Protein AF-A0A0K0SVB7-F1 (afdb_monomer_lite)

pLDDT: mean 78.62, std 20.67, range [40.41, 98.06]

Structure (mmCIF, N/CA/C/O backbone):
data_AF-A0A0K0SVB7-F1
#
_entry.id   AF-A0A0K0SVB7-F1
#
loop_
_atom_site.group_PDB
_atom_site.id
_atom_site.type_symbol
_atom_site.label_atom_id
_atom_site.label_alt_id
_atom_site.label_comp_id
_atom_site.label_asym_id
_atom_site.label_entity_id
_atom_site.label_seq_id
_atom_site.pdbx_PDB_ins_code
_atom_site.Cartn_x
_atom_site.Cartn_y
_atom_site.Cartn_z
_atom_site.occupancy
_atom_site.B_iso_or_equiv
_atom_site.auth_seq_id
_atom_site.auth_comp_id
_atom_site.auth_asym_id
_atom_site.auth_atom_id
_atom_site.pdbx_PDB_model_num
ATOM 1 N N . MET A 1 1 ? -6.482 23.176 48.370 1.00 45.94 1 MET A N 1
ATOM 2 C CA . MET A 1 1 ? -6.960 23.586 47.030 1.00 45.94 1 MET A CA 1
ATOM 3 C C . MET A 1 1 ? -5.810 23.429 46.046 1.00 45.94 1 MET A C 1
ATOM 5 O O . MET A 1 1 ? -4.827 24.143 46.173 1.00 45.94 1 MET A O 1
ATOM 9 N N . TRP A 1 2 ? -5.877 22.451 45.142 1.00 43.97 2 TRP A N 1
ATOM 10 C CA . TRP A 1 2 ? -4.885 22.245 44.075 1.00 43.97 2 TRP A CA 1
ATOM 11 C C . TRP A 1 2 ? -5.310 22.991 42.801 1.00 43.97 2 TRP A C 1
ATOM 13 O O . TRP A 1 2 ? -6.506 22.994 42.500 1.00 43.97 2 TRP A O 1
ATOM 23 N N . PRO A 1 3 ? -4.390 23.594 42.025 1.00 58.84 3 PRO A N 1
ATOM 24 C CA . PRO A 1 3 ? -4.739 24.156 40.732 1.00 58.84 3 PRO A CA 1
ATOM 25 C C . PRO A 1 3 ? -4.711 23.063 39.654 1.00 58.84 3 PRO A C 1
ATOM 27 O O . PRO A 1 3 ? -3.731 22.340 39.489 1.00 58.84 3 PRO A O 1
ATOM 30 N N . PHE A 1 4 ? -5.806 22.953 38.902 1.00 48.28 4 PHE A N 1
ATOM 31 C CA . PHE A 1 4 ? -5.896 22.130 37.698 1.00 48.28 4 PHE A CA 1
ATOM 32 C C . PHE A 1 4 ? -4.941 22.666 36.617 1.00 48.28 4 PHE A C 1
ATOM 34 O O . PHE A 1 4 ? -5.180 23.729 36.038 1.00 48.28 4 PHE A O 1
ATOM 41 N N . SER A 1 5 ? -3.891 21.903 36.301 1.00 48.53 5 SER A N 1
ATOM 42 C CA . SER A 1 5 ? -3.096 22.096 35.084 1.00 48.53 5 SER A CA 1
ATOM 43 C C . SER A 1 5 ? -3.965 21.816 33.859 1.00 48.53 5 SER A C 1
ATOM 45 O O . SER A 1 5 ? -4.268 20.670 33.529 1.00 48.53 5 SER A O 1
ATOM 47 N N . LYS A 1 6 ? -4.373 22.881 33.163 1.00 49.97 6 LYS A N 1
ATOM 48 C CA . LYS A 1 6 ? -4.972 22.801 31.828 1.00 49.97 6 LYS A CA 1
ATOM 49 C C . LYS A 1 6 ? -3.875 22.431 30.832 1.00 49.97 6 LYS A C 1
ATOM 51 O O . LYS A 1 6 ? -3.235 23.308 30.254 1.00 49.97 6 LYS A O 1
ATOM 56 N N . ASN A 1 7 ? -3.665 21.136 30.615 1.00 45.00 7 ASN A N 1
ATOM 57 C CA . ASN A 1 7 ? -2.889 20.665 29.475 1.00 45.00 7 ASN A CA 1
ATOM 58 C C . ASN A 1 7 ? -3.639 21.072 28.200 1.00 45.00 7 ASN A C 1
ATOM 60 O O . ASN A 1 7 ? -4.646 20.472 27.831 1.00 45.00 7 ASN A O 1
ATOM 64 N N . LYS A 1 8 ? -3.165 22.140 27.549 1.00 45.16 8 LYS A N 1
ATOM 65 C CA . LYS A 1 8 ? -3.579 22.520 26.197 1.00 45.16 8 LYS A CA 1
ATOM 66 C C . LYS A 1 8 ? -3.175 21.388 25.251 1.00 45.16 8 LYS A C 1
ATOM 68 O O . LYS A 1 8 ? -2.041 21.350 24.779 1.00 45.16 8 LYS A O 1
ATOM 73 N N . LEU A 1 9 ? -4.102 20.477 24.966 1.00 49.56 9 LEU A N 1
ATOM 74 C CA . LEU A 1 9 ? -4.034 19.633 23.779 1.00 49.56 9 LEU A CA 1
ATOM 75 C C . LEU A 1 9 ? -4.031 20.581 22.575 1.00 49.56 9 LEU A C 1
ATOM 77 O O . LEU A 1 9 ? -5.053 21.179 22.241 1.00 49.56 9 LEU A O 1
ATOM 81 N N . LYS A 1 10 ? -2.855 20.791 21.971 1.00 46.66 10 LYS A N 1
ATOM 82 C CA . LYS A 1 10 ? -2.763 21.435 20.658 1.00 46.66 10 LYS A CA 1
ATOM 83 C C . LYS A 1 10 ? -3.656 20.629 19.707 1.00 46.66 10 LYS A C 1
ATOM 85 O O . LYS A 1 10 ? -3.526 19.404 19.700 1.00 46.66 10 LYS A O 1
ATOM 90 N N . PRO A 1 11 ? -4.532 21.265 18.912 1.00 43.28 11 PRO A N 1
ATOM 91 C CA . PRO A 1 11 ? -5.216 20.560 17.844 1.00 43.28 11 PRO A CA 1
ATOM 92 C C . PRO A 1 11 ? -4.131 20.015 16.916 1.00 43.28 11 PRO A C 1
ATOM 94 O O . PRO A 1 11 ? -3.397 20.775 16.285 1.00 43.28 11 PRO A O 1
ATOM 97 N N . SER A 1 12 ? -3.970 18.692 16.930 1.00 49.31 12 SER A N 1
ATOM 98 C CA . SER A 1 12 ? -3.160 17.953 15.973 1.00 49.31 12 SER A CA 1
ATOM 99 C C . SER A 1 12 ? -3.630 18.382 14.591 1.00 49.31 12 SER A C 1
ATOM 101 O O . SER A 1 12 ? -4.713 17.975 14.173 1.00 49.31 12 SER A O 1
ATOM 103 N N . GLN A 1 13 ? -2.856 19.229 13.904 1.00 51.00 13 GLN A N 1
ATOM 104 C CA . GLN A 1 13 ? -3.035 19.449 12.473 1.00 51.00 13 GLN A CA 1
ATOM 105 C C . GLN A 1 13 ? -3.208 18.072 11.839 1.00 51.00 13 GLN A C 1
ATOM 107 O O . GLN A 1 13 ? -2.382 17.186 12.061 1.00 51.00 13 GLN A O 1
ATOM 112 N N . SER A 1 14 ? -4.319 17.866 11.138 1.00 56.22 14 SER A N 1
ATOM 113 C CA . SER A 1 14 ? -4.623 16.636 10.420 1.00 56.22 14 SER A CA 1
ATOM 114 C C . SER A 1 14 ? -3.532 16.403 9.378 1.00 56.22 14 SER A C 1
ATOM 116 O O . SER A 1 14 ? -3.607 16.886 8.250 1.00 56.22 14 SER A O 1
ATOM 118 N N . LYS A 1 15 ? -2.460 15.717 9.783 1.00 73.25 15 LYS A N 1
ATOM 119 C CA . LYS A 1 15 ? -1.353 15.358 8.907 1.00 73.25 15 LYS A CA 1
ATOM 120 C C . LYS A 1 15 ? -1.923 14.377 7.894 1.00 73.25 15 LYS A C 1
ATOM 122 O O . LYS A 1 15 ? -2.300 13.266 8.252 1.00 73.25 15 LYS A O 1
ATOM 127 N N . VAL A 1 16 ? -2.059 14.823 6.648 1.00 84.06 16 VAL A N 1
ATOM 128 C CA . VAL A 1 16 ? -2.473 13.943 5.555 1.00 84.06 16 VAL A CA 1
ATOM 129 C C . VAL A 1 16 ? -1.428 12.838 5.436 1.00 84.06 16 VAL A C 1
ATOM 131 O O . VAL A 1 16 ? -0.227 13.115 5.381 1.00 84.06 16 VAL A O 1
ATOM 134 N N . GLU A 1 17 ? -1.896 11.595 5.446 1.00 93.38 17 GLU A N 1
ATOM 135 C CA . GLU A 1 17 ? -1.044 10.409 5.411 1.00 93.38 17 GLU A CA 1
ATOM 136 C C . GLU A 1 17 ? -0.288 10.333 4.078 1.00 93.38 17 GLU A C 1
ATOM 138 O O . GLU A 1 17 ? -0.738 10.853 3.050 1.00 93.38 17 GLU A O 1
ATOM 143 N N . GLN A 1 18 ? 0.891 9.713 4.084 1.00 94.94 18 GLN A N 1
ATOM 144 C CA . GLN A 1 18 ? 1.802 9.727 2.938 1.00 94.94 18 GLN A CA 1
ATOM 145 C C . GLN A 1 18 ? 2.123 8.312 2.467 1.00 94.94 18 GLN A C 1
ATOM 147 O O . GLN A 1 18 ? 2.430 7.426 3.267 1.00 94.94 18 GLN A O 1
ATOM 152 N N . LEU A 1 19 ? 2.092 8.128 1.147 1.00 95.31 19 LEU A N 1
ATOM 153 C CA . LEU A 1 19 ? 2.691 6.987 0.471 1.00 95.31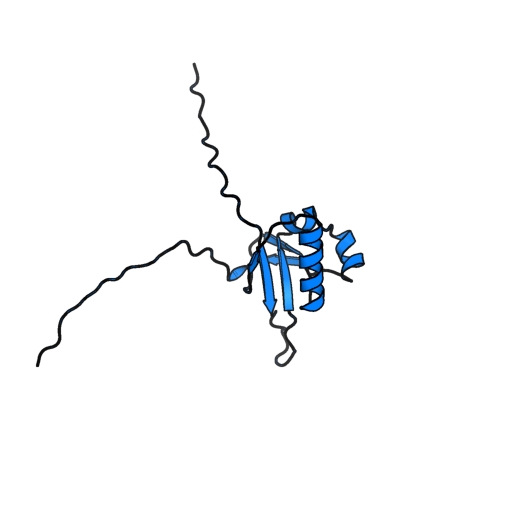 19 LEU A CA 1
ATOM 154 C C . LEU A 1 19 ? 3.921 7.456 -0.300 1.00 95.31 19 LEU A C 1
ATOM 156 O O . LEU A 1 19 ? 3.828 8.326 -1.160 1.00 95.31 19 LEU A O 1
ATOM 160 N N . PHE A 1 20 ? 5.061 6.852 -0.023 1.00 94.38 20 PHE A N 1
ATOM 161 C CA . PHE A 1 20 ? 6.324 7.106 -0.694 1.00 94.38 20 PHE A CA 1
ATOM 162 C C . PHE A 1 20 ? 6.451 6.189 -1.899 1.00 94.38 20 PHE A C 1
ATOM 164 O O . PHE A 1 20 ? 6.230 4.991 -1.764 1.00 94.38 20 PHE A O 1
ATOM 171 N N . LEU A 1 21 ? 6.802 6.729 -3.062 1.00 93.69 21 LEU A N 1
ATOM 172 C CA . LEU A 1 21 ? 7.072 5.978 -4.283 1.00 93.69 21 LEU A CA 1
ATOM 173 C C . LEU A 1 21 ? 8.466 6.348 -4.785 1.00 93.69 21 LEU A C 1
ATOM 175 O O . LEU A 1 21 ? 8.699 7.477 -5.200 1.00 93.69 21 LEU A O 1
ATOM 179 N N . PHE A 1 22 ? 9.390 5.397 -4.782 1.00 91.25 22 PHE A N 1
ATOM 180 C CA . PHE A 1 22 ? 10.770 5.643 -5.195 1.00 91.25 22 PHE A CA 1
ATOM 181 C C . PHE A 1 22 ? 11.359 4.413 -5.883 1.00 91.25 22 PHE A C 1
ATOM 183 O O . PHE A 1 22 ? 10.796 3.319 -5.840 1.00 91.25 22 PHE A O 1
ATOM 190 N N . LYS A 1 23 ? 12.485 4.593 -6.571 1.00 89.19 23 LYS A N 1
ATOM 191 C CA . LYS A 1 23 ? 13.261 3.481 -7.126 1.00 89.19 23 LYS A CA 1
ATOM 192 C C . LYS A 1 23 ? 14.274 3.027 -6.088 1.00 89.19 23 LYS A C 1
ATOM 194 O O . LYS A 1 23 ? 15.043 3.845 -5.591 1.00 89.19 23 LYS A O 1
ATOM 199 N N . GLU A 1 24 ? 14.287 1.740 -5.767 1.00 82.31 24 GLU A N 1
ATOM 200 C CA . GLU A 1 24 ? 15.285 1.203 -4.845 1.00 82.31 24 GLU A CA 1
ATOM 201 C C . GLU A 1 24 ? 16.547 0.823 -5.621 1.00 82.31 24 GLU A C 1
ATOM 203 O O . GLU A 1 24 ? 16.494 0.080 -6.607 1.00 82.31 24 GLU A O 1
ATOM 208 N N . ARG A 1 25 ? 17.697 1.366 -5.201 1.00 73.31 25 ARG A N 1
ATOM 209 C CA . ARG A 1 25 ? 18.986 0.989 -5.786 1.00 73.31 25 ARG A CA 1
ATOM 210 C C . ARG A 1 25 ? 19.293 -0.447 -5.382 1.00 73.31 25 ARG A C 1
ATOM 212 O O . ARG A 1 25 ? 19.521 -0.730 -4.210 1.00 73.31 25 ARG A O 1
ATOM 219 N N . MET A 1 26 ? 19.304 -1.345 -6.359 1.00 64.56 26 MET A N 1
ATOM 220 C CA . MET A 1 26 ? 19.765 -2.712 -6.145 1.00 64.56 26 MET A CA 1
ATOM 221 C C . MET A 1 26 ? 21.291 -2.738 -6.044 1.00 64.56 26 MET A C 1
ATOM 223 O O . MET A 1 26 ? 21.974 -1.980 -6.726 1.00 64.56 26 MET A O 1
ATOM 227 N N . LEU A 1 27 ? 21.815 -3.638 -5.205 1.00 57.06 27 LEU A N 1
ATOM 228 C CA . LEU A 1 27 ? 23.249 -3.780 -4.914 1.00 57.06 27 LEU A CA 1
ATOM 229 C C . LEU A 1 27 ? 24.100 -4.122 -6.157 1.00 57.06 27 LEU A C 1
ATOM 231 O O . LEU A 1 27 ? 25.319 -4.004 -6.117 1.00 57.06 27 LEU A O 1
ATOM 235 N N . LYS A 1 28 ? 23.467 -4.581 -7.246 1.00 60.66 28 LYS A N 1
ATOM 236 C CA . LYS A 1 28 ? 24.131 -4.916 -8.510 1.00 60.66 28 LYS A CA 1
ATOM 237 C C . LYS A 1 28 ? 23.983 -3.778 -9.513 1.00 60.66 28 LYS A C 1
ATOM 239 O O . LYS A 1 28 ? 22.875 -3.438 -9.933 1.00 60.66 28 LYS A O 1
ATOM 244 N N . GLU A 1 29 ? 25.123 -3.237 -9.912 1.00 56.31 29 GLU A N 1
ATOM 245 C CA . GLU A 1 29 ? 25.255 -2.224 -10.951 1.00 56.31 29 GLU A CA 1
ATOM 246 C C . GLU A 1 29 ? 24.696 -2.761 -12.285 1.00 56.31 29 GLU A C 1
ATOM 248 O O . GLU A 1 29 ? 24.993 -3.885 -12.688 1.00 56.31 29 GLU A O 1
ATOM 253 N N . GLY A 1 30 ? 23.804 -1.999 -12.929 1.00 62.47 30 GLY A N 1
ATOM 254 C CA . GLY A 1 30 ? 23.158 -2.375 -14.198 1.00 62.47 30 GLY A CA 1
ATOM 255 C C . GLY A 1 30 ? 21.795 -3.077 -14.096 1.00 62.47 30 GLY A C 1
ATOM 256 O O . GLY A 1 30 ? 21.129 -3.248 -15.116 1.00 62.47 30 GLY A O 1
ATOM 257 N N . ALA A 1 31 ? 21.319 -3.443 -12.900 1.00 64.81 31 ALA A N 1
ATOM 258 C CA . ALA A 1 31 ? 19.963 -3.975 -12.745 1.00 64.81 31 ALA A CA 1
ATOM 259 C C . ALA A 1 31 ? 18.898 -2.864 -12.853 1.00 64.81 31 ALA A C 1
ATOM 261 O O . ALA A 1 31 ? 19.058 -1.771 -12.304 1.00 64.81 31 ALA A O 1
ATOM 262 N N . SER A 1 32 ? 17.775 -3.159 -13.520 1.00 70.12 32 SER A N 1
ATOM 263 C CA . SER A 1 32 ? 16.596 -2.282 -13.513 1.00 70.12 32 SER A CA 1
ATOM 264 C C . SER A 1 32 ? 16.133 -2.068 -12.070 1.00 70.12 32 SER A C 1
ATOM 266 O O . SER A 1 32 ? 15.793 -3.026 -11.376 1.00 70.12 32 SER A O 1
ATOM 268 N N . GLN A 1 33 ? 16.156 -0.818 -11.605 1.00 76.88 33 GLN A N 1
ATOM 269 C CA . GLN A 1 33 ? 15.778 -0.474 -10.236 1.00 76.88 33 GLN A CA 1
ATOM 270 C C . GLN A 1 33 ? 14.265 -0.653 -10.061 1.00 76.88 33 GLN A C 1
ATOM 272 O O . GLN A 1 33 ? 13.493 0.075 -10.703 1.00 76.88 33 GLN A O 1
ATOM 277 N N . PRO A 1 34 ? 13.808 -1.591 -9.214 1.00 81.12 34 PRO A N 1
ATOM 278 C CA . PRO A 1 34 ? 12.387 -1.777 -9.014 1.00 81.12 34 PRO A CA 1
ATOM 279 C C . PRO A 1 34 ? 11.800 -0.554 -8.313 1.00 81.12 34 PRO A C 1
ATOM 281 O O . PRO A 1 34 ? 12.393 0.030 -7.404 1.00 81.12 34 PRO A O 1
ATOM 284 N N . SER A 1 35 ? 10.607 -0.159 -8.748 1.00 88.94 35 SER A N 1
ATOM 285 C CA . SER A 1 35 ? 9.820 0.836 -8.027 1.00 88.94 35 SER A CA 1
ATOM 286 C C . SER A 1 35 ? 9.256 0.208 -6.759 1.00 88.94 35 SER A C 1
ATOM 288 O O . SER A 1 35 ? 8.674 -0.874 -6.820 1.00 88.94 35 SER A O 1
ATOM 290 N N . LEU A 1 36 ? 9.396 0.899 -5.639 1.00 92.88 36 LEU A N 1
ATOM 291 C CA . LEU A 1 36 ? 8.863 0.519 -4.345 1.00 92.88 36 LEU A CA 1
ATOM 292 C C . LEU A 1 36 ? 7.880 1.595 -3.888 1.00 92.88 36 LEU A C 1
ATOM 294 O O . LEU A 1 36 ? 8.200 2.784 -3.918 1.00 92.88 36 LEU A O 1
ATOM 298 N N . GLN A 1 37 ? 6.685 1.172 -3.473 1.00 96.06 37 GLN A N 1
ATOM 299 C CA . GLN A 1 37 ? 5.736 2.034 -2.781 1.00 96.06 37 GLN A CA 1
ATOM 300 C C . GLN A 1 37 ? 5.613 1.615 -1.320 1.00 96.06 37 GLN A C 1
ATOM 302 O O . GLN A 1 37 ? 5.327 0.449 -1.063 1.00 96.06 37 GLN A O 1
ATOM 307 N N . LEU A 1 38 ? 5.755 2.555 -0.386 1.00 96.06 38 LEU A N 1
ATOM 308 C CA . LEU A 1 38 ? 5.635 2.330 1.055 1.00 96.06 38 LEU A CA 1
ATOM 309 C C . LEU A 1 38 ? 4.695 3.342 1.704 1.00 96.06 38 LEU A C 1
ATOM 311 O O . LEU A 1 38 ? 4.707 4.515 1.355 1.00 96.06 38 LEU A O 1
ATOM 315 N N . GLY A 1 39 ? 3.936 2.910 2.701 1.00 95.75 39 GLY A N 1
ATOM 316 C CA . GLY A 1 39 ? 3.244 3.785 3.645 1.00 95.75 39 GLY A CA 1
ATOM 317 C C . GLY A 1 39 ? 3.561 3.381 5.078 1.00 95.75 39 GLY A C 1
ATOM 318 O O . GLY A 1 39 ? 4.054 2.274 5.315 1.00 95.75 39 GLY A O 1
ATOM 319 N N . LEU A 1 40 ? 3.276 4.264 6.037 1.00 96.06 40 LEU A N 1
ATOM 320 C CA . LEU A 1 40 ? 3.363 3.908 7.453 1.00 96.06 40 LEU A CA 1
ATOM 321 C C . LEU A 1 40 ? 2.496 2.680 7.721 1.00 96.06 40 LEU A C 1
ATOM 323 O O . LEU A 1 40 ? 1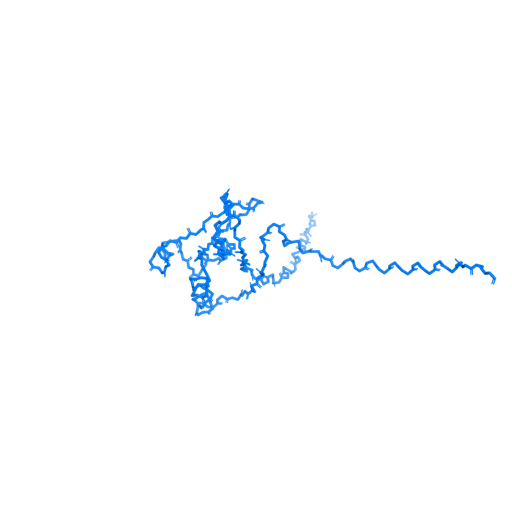.320 2.645 7.356 1.00 96.06 40 LEU A O 1
ATOM 327 N N . ARG A 1 41 ? 3.069 1.678 8.386 1.00 96.44 41 ARG A N 1
ATOM 328 C CA . ARG A 1 41 ? 2.384 0.413 8.661 1.00 96.44 41 ARG A CA 1
ATOM 329 C C . ARG A 1 41 ? 1.095 0.638 9.451 1.00 96.44 41 ARG A C 1
ATOM 331 O O . ARG A 1 41 ? 0.049 0.140 9.060 1.00 96.44 41 ARG A O 1
ATOM 338 N N . SER A 1 42 ? 1.148 1.502 10.465 1.00 95.12 42 SER A N 1
ATOM 339 C CA . SER A 1 42 ? -0.012 1.911 11.270 1.00 95.12 42 SER A CA 1
ATOM 340 C C . SER A 1 42 ? -1.115 2.615 10.475 1.00 95.12 42 SER A C 1
ATOM 342 O O . SER A 1 42 ? -2.265 2.612 10.906 1.00 95.12 42 SER A O 1
ATOM 344 N N . PHE A 1 43 ? -0.792 3.241 9.343 1.00 95.81 43 PHE A N 1
ATOM 345 C CA . PHE A 1 43 ? -1.774 3.846 8.448 1.00 95.81 43 PHE A CA 1
ATOM 346 C C . PHE A 1 43 ? -2.351 2.806 7.488 1.00 95.81 43 PHE A C 1
ATOM 348 O O . PHE A 1 43 ? -3.567 2.659 7.397 1.00 95.81 43 PHE A O 1
ATOM 355 N N . VAL A 1 44 ? -1.484 2.077 6.789 1.00 96.88 44 VAL A N 1
ATOM 356 C CA . VAL A 1 44 ? -1.880 1.142 5.733 1.00 96.88 44 VAL A CA 1
ATOM 357 C C . VAL A 1 44 ? -2.699 -0.021 6.295 1.00 96.88 44 VAL A C 1
ATOM 359 O O . VAL A 1 44 ? -3.726 -0.371 5.716 1.00 96.88 44 VAL A O 1
ATOM 362 N N . GLU A 1 45 ? -2.316 -0.560 7.456 1.00 96.62 45 GLU A N 1
ATOM 363 C CA . GLU A 1 45 ? -3.004 -1.699 8.082 1.00 96.62 45 GLU A CA 1
ATOM 364 C C . GLU A 1 45 ? -4.406 -1.379 8.609 1.00 96.62 45 GLU A C 1
ATOM 366 O O . GLU A 1 45 ? -5.186 -2.297 8.840 1.00 96.62 45 GLU A O 1
ATOM 371 N N . LYS A 1 46 ? -4.783 -0.096 8.718 1.00 96.88 46 LYS A N 1
ATOM 372 C CA . LYS A 1 46 ? -6.183 0.290 8.976 1.00 96.88 46 LYS A CA 1
ATOM 373 C C . LYS A 1 46 ? -7.110 -0.111 7.828 1.00 96.88 46 LYS A C 1
ATOM 375 O O . LYS A 1 46 ? -8.309 -0.253 8.040 1.00 96.88 46 LYS A O 1
ATOM 380 N N . TYR A 1 47 ? -6.560 -0.241 6.621 1.00 97.75 47 TYR A N 1
ATOM 381 C CA . TYR A 1 47 ? -7.323 -0.470 5.400 1.00 97.75 47 TYR A CA 1
ATOM 382 C C . TYR A 1 47 ? -6.976 -1.781 4.720 1.00 97.75 47 TYR A C 1
ATOM 384 O O . TYR A 1 47 ? -7.839 -2.309 4.037 1.00 97.75 47 TYR A O 1
ATOM 392 N N . ILE A 1 48 ? -5.743 -2.274 4.830 1.00 96.75 48 ILE A N 1
ATOM 393 C CA . ILE A 1 48 ? -5.297 -3.530 4.221 1.00 96.75 48 ILE A CA 1
ATOM 394 C C . ILE A 1 48 ? -4.424 -4.251 5.239 1.00 96.75 48 ILE A C 1
ATOM 396 O O . ILE A 1 48 ? -3.306 -3.818 5.514 1.00 96.75 48 ILE A O 1
ATOM 400 N N . THR A 1 49 ? -4.930 -5.342 5.798 1.00 95.31 49 THR A N 1
ATOM 401 C CA . THR A 1 49 ? -4.188 -6.144 6.776 1.00 95.31 49 THR A CA 1
ATOM 402 C C . THR A 1 49 ? -3.003 -6.860 6.125 1.00 95.31 49 THR A C 1
ATOM 404 O O . THR A 1 49 ? -3.023 -7.145 4.929 1.00 95.31 49 THR A O 1
ATOM 407 N N . GLU A 1 50 ? -1.976 -7.206 6.907 1.00 92.31 50 GLU A N 1
ATOM 408 C CA . GLU A 1 50 ? -0.807 -7.956 6.415 1.00 92.31 50 GLU A CA 1
ATOM 409 C C . GLU A 1 50 ? -1.202 -9.270 5.714 1.00 92.31 50 GLU A C 1
ATOM 411 O O . GLU A 1 50 ? -0.657 -9.595 4.664 1.00 92.31 50 GLU A O 1
ATOM 416 N N . ALA A 1 51 ? -2.215 -9.982 6.219 1.00 93.62 51 ALA A N 1
ATOM 417 C CA . ALA A 1 51 ? -2.725 -11.202 5.589 1.00 93.62 51 ALA A CA 1
ATOM 418 C C . ALA A 1 51 ? -3.369 -10.947 4.212 1.00 93.62 51 ALA A C 1
ATOM 420 O O . ALA A 1 51 ? -3.247 -11.764 3.299 1.00 93.62 51 ALA A O 1
ATOM 421 N N . GLU A 1 52 ? -4.029 -9.801 4.027 1.00 96.06 52 GLU A N 1
ATOM 422 C CA . GLU A 1 52 ? -4.611 -9.427 2.735 1.00 96.06 52 GLU A CA 1
ATOM 423 C C . GLU A 1 52 ? -3.549 -9.066 1.693 1.00 96.06 52 GLU A C 1
ATOM 425 O O . GLU A 1 52 ? -3.825 -9.177 0.498 1.00 96.06 52 GLU A O 1
ATOM 430 N N . PHE A 1 53 ? -2.342 -8.654 2.098 1.00 95.25 53 PHE A N 1
ATOM 431 C CA . PHE A 1 53 ? -1.286 -8.315 1.140 1.00 95.25 53 PHE A CA 1
ATOM 432 C C . PHE A 1 53 ? -0.887 -9.506 0.272 1.00 95.25 53 PHE A C 1
ATOM 434 O O . PHE A 1 53 ? -0.744 -9.353 -0.943 1.00 95.25 53 PHE A O 1
ATOM 441 N N . GLU A 1 54 ? -0.747 -10.687 0.873 1.00 91.69 54 GLU A N 1
ATOM 442 C CA . GLU A 1 54 ? -0.389 -11.903 0.143 1.00 91.69 54 GLU A CA 1
ATOM 443 C C . GLU A 1 54 ? -1.442 -12.219 -0.928 1.00 91.69 54 GLU A C 1
ATOM 445 O O . GLU A 1 54 ? -1.125 -12.398 -2.102 1.00 91.69 54 GLU A O 1
ATOM 450 N N . VAL A 1 55 ? -2.721 -12.157 -0.551 1.00 95.12 55 VAL A N 1
ATOM 451 C CA . VAL A 1 55 ? -3.850 -12.468 -1.439 1.00 95.12 55 VAL A CA 1
ATOM 452 C C . VAL A 1 55 ? -4.031 -11.412 -2.536 1.00 95.12 55 VAL A C 1
ATOM 454 O O . VAL A 1 55 ? -4.309 -11.738 -3.691 1.00 95.12 55 VAL A O 1
ATOM 457 N N . LEU A 1 56 ? -3.896 -10.126 -2.200 1.00 94.94 56 LEU A N 1
ATOM 458 C CA . LEU A 1 56 ? -4.163 -9.027 -3.132 1.00 94.94 56 LEU A CA 1
ATOM 459 C C . LEU A 1 56 ? -2.986 -8.733 -4.061 1.00 94.94 56 LEU A C 1
ATOM 461 O O . LEU A 1 56 ? -3.205 -8.272 -5.187 1.00 94.94 56 LEU A O 1
ATOM 465 N N . PHE A 1 57 ? -1.755 -8.951 -3.603 1.00 95.12 57 PHE A N 1
ATOM 466 C CA . PHE A 1 57 ? -0.554 -8.445 -4.266 1.00 95.12 57 PHE A CA 1
ATOM 467 C C . PHE A 1 57 ? 0.542 -9.497 -4.480 1.00 95.12 57 PHE A C 1
ATOM 469 O O . PHE A 1 57 ? 1.500 -9.189 -5.188 1.00 95.12 57 PHE A O 1
ATOM 476 N N . GLY A 1 58 ? 0.394 -10.716 -3.946 1.00 91.88 58 GLY A N 1
ATOM 477 C CA . GLY A 1 58 ? 1.420 -11.765 -4.022 1.00 91.88 58 GLY A CA 1
ATOM 478 C C . GLY A 1 58 ? 2.632 -11.478 -3.133 1.00 91.88 58 GLY A C 1
ATOM 479 O O . GLY A 1 58 ? 3.751 -11.840 -3.489 1.00 91.88 58 GLY A O 1
ATOM 480 N N . GLY A 1 59 ? 2.415 -10.728 -2.050 1.00 93.56 59 GLY A N 1
ATOM 481 C CA . GLY A 1 59 ? 3.431 -10.365 -1.068 1.00 93.56 59 GLY A CA 1
ATOM 482 C C . GLY A 1 59 ? 3.503 -8.867 -0.788 1.00 93.56 59 GLY A C 1
ATOM 483 O O . GLY A 1 59 ? 2.783 -8.045 -1.364 1.00 93.56 59 GLY A O 1
ATOM 484 N N . TYR A 1 60 ? 4.403 -8.503 0.121 1.00 95.00 60 TYR A N 1
ATOM 485 C CA . TYR A 1 60 ? 4.620 -7.124 0.546 1.00 95.00 60 TYR A CA 1
ATOM 486 C C . TYR A 1 60 ? 6.096 -6.831 0.809 1.00 95.00 60 TYR A C 1
ATOM 488 O O . TYR A 1 60 ? 6.921 -7.716 1.032 1.00 95.00 60 TYR A O 1
ATOM 496 N N . ALA A 1 61 ? 6.429 -5.547 0.792 1.00 93.44 61 ALA A N 1
ATOM 497 C CA . ALA A 1 61 ? 7.692 -5.021 1.271 1.00 93.44 61 ALA A CA 1
ATOM 498 C C . ALA A 1 61 ? 7.484 -4.441 2.669 1.00 93.44 61 ALA A C 1
ATOM 500 O O . ALA A 1 61 ? 6.646 -3.558 2.845 1.00 93.44 61 ALA A O 1
ATOM 501 N N . ALA A 1 62 ? 8.262 -4.898 3.648 1.00 94.38 62 ALA A N 1
ATOM 502 C CA . ALA A 1 62 ? 8.330 -4.291 4.971 1.00 94.38 62 ALA A CA 1
ATOM 503 C C . ALA A 1 62 ? 9.720 -3.699 5.213 1.00 94.38 62 ALA A C 1
ATOM 505 O O . ALA A 1 62 ? 10.745 -4.322 4.918 1.00 94.38 62 ALA A O 1
ATOM 506 N N . ARG A 1 63 ? 9.756 -2.478 5.750 1.00 92.38 63 ARG A N 1
ATOM 507 C CA . ARG A 1 63 ? 10.993 -1.750 6.051 1.00 92.38 63 ARG A CA 1
ATOM 508 C C . ARG A 1 63 ? 10.880 -1.065 7.405 1.00 92.38 63 ARG A C 1
ATOM 510 O O . ARG A 1 63 ? 9.822 -0.554 7.762 1.00 92.38 63 ARG A O 1
ATOM 517 N N . ASN A 1 64 ? 11.982 -1.039 8.144 1.00 93.25 64 ASN A N 1
ATOM 518 C CA . ASN A 1 64 ? 12.145 -0.152 9.288 1.00 93.25 64 ASN A CA 1
ATOM 519 C C . ASN A 1 64 ? 13.077 0.979 8.851 1.00 93.25 64 ASN A C 1
ATOM 521 O O . ASN A 1 64 ? 14.224 0.715 8.494 1.00 93.25 64 ASN A O 1
ATOM 525 N N . ILE A 1 65 ? 12.562 2.205 8.802 1.00 89.38 65 ILE A N 1
ATOM 526 C CA . ILE A 1 65 ? 13.297 3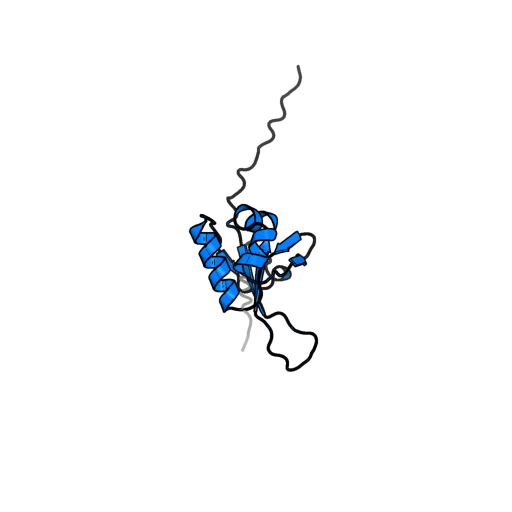.381 8.334 1.00 89.38 65 ILE A CA 1
ATOM 527 C C . ILE A 1 65 ? 13.243 4.407 9.456 1.00 89.38 65 ILE A C 1
ATOM 529 O O . ILE A 1 65 ? 12.164 4.845 9.843 1.00 89.38 65 ILE A O 1
ATOM 533 N N . SER A 1 66 ? 14.408 4.758 10.001 1.00 88.38 66 SER A N 1
ATOM 534 C CA . SER A 1 66 ? 14.534 5.739 11.087 1.00 88.38 66 SER A CA 1
ATOM 535 C C . SER A 1 66 ? 13.647 5.444 12.312 1.00 88.38 66 SER A C 1
ATOM 537 O O . SER A 1 66 ? 13.161 6.362 12.963 1.00 88.38 66 SER A O 1
ATOM 539 N N . GLY A 1 67 ? 13.423 4.163 12.632 1.00 89.56 67 GLY A N 1
ATOM 540 C CA . GLY A 1 67 ? 12.604 3.728 13.772 1.00 89.56 67 GLY A CA 1
ATOM 541 C C . GLY A 1 67 ? 11.109 3.586 13.471 1.00 89.56 67 GLY A C 1
ATOM 542 O O . GLY A 1 67 ? 10.367 3.050 14.295 1.00 89.56 67 GLY A O 1
ATOM 543 N N . GLU A 1 68 ? 10.660 3.997 12.287 1.00 92.69 68 GLU A N 1
ATOM 544 C CA . GLU A 1 68 ? 9.280 3.848 11.842 1.00 92.69 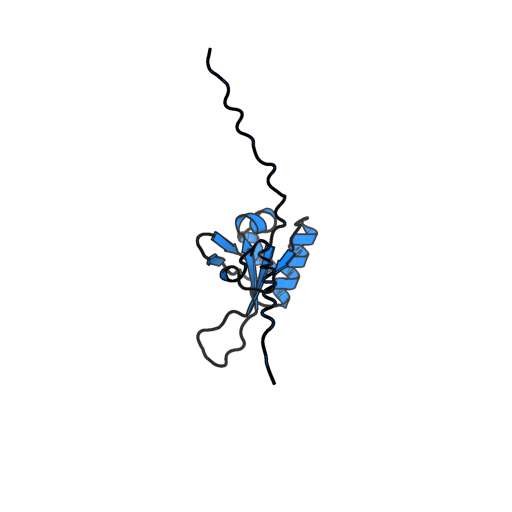68 GLU A CA 1
ATOM 545 C C . GLU A 1 68 ? 9.107 2.603 10.966 1.00 92.69 68 GLU A C 1
ATOM 547 O O . GLU A 1 68 ? 9.949 2.261 10.129 1.00 92.69 68 GLU A O 1
ATOM 552 N N . LYS A 1 69 ? 7.980 1.910 11.153 1.00 95.88 69 LYS A N 1
ATOM 553 C CA . LYS A 1 69 ? 7.637 0.711 10.382 1.00 95.88 69 LYS A CA 1
ATOM 554 C C . LYS A 1 69 ? 6.829 1.099 9.152 1.00 95.88 69 LYS A C 1
ATOM 556 O O . LYS A 1 69 ? 5.755 1.687 9.273 1.00 95.88 69 LYS A O 1
ATOM 561 N N . TYR A 1 70 ? 7.312 0.684 7.993 1.00 96.12 70 TYR A N 1
ATOM 562 C CA . TYR A 1 70 ? 6.685 0.889 6.696 1.00 96.12 70 TYR A CA 1
ATOM 563 C C . TYR A 1 70 ? 6.287 -0.445 6.069 1.00 96.12 70 TYR A C 1
ATOM 565 O O . TYR A 1 70 ? 6.984 -1.450 6.233 1.00 96.12 70 TYR A O 1
ATOM 573 N N . ILE A 1 71 ? 5.180 -0.432 5.330 1.00 96.69 71 ILE A N 1
ATOM 574 C CA . ILE A 1 71 ? 4.686 -1.565 4.545 1.00 96.69 71 ILE A CA 1
ATOM 575 C C . ILE A 1 71 ? 4.226 -1.094 3.162 1.00 96.69 71 ILE A C 1
ATOM 577 O O . ILE A 1 71 ? 3.743 0.031 3.003 1.00 96.69 71 ILE A O 1
ATOM 581 N N . GLY A 1 72 ? 4.359 -1.945 2.152 1.00 96.06 72 GLY A N 1
ATOM 582 C CA . GLY A 1 72 ? 3.819 -1.674 0.828 1.00 96.06 72 GLY A CA 1
ATOM 583 C C . GLY A 1 72 ? 4.208 -2.721 -0.204 1.00 96.06 72 GLY A C 1
ATOM 584 O O . GLY A 1 72 ? 4.255 -3.904 0.114 1.00 96.06 72 GLY A O 1
ATOM 585 N N . VAL A 1 73 ? 4.428 -2.313 -1.453 1.00 96.12 73 VAL A N 1
ATOM 586 C CA . VAL A 1 73 ? 4.502 -3.233 -2.602 1.00 96.12 73 VAL A CA 1
ATOM 587 C C . VAL A 1 73 ? 5.563 -2.833 -3.620 1.00 96.12 73 VAL A C 1
ATOM 589 O O . VAL A 1 73 ? 5.856 -1.651 -3.818 1.00 96.12 73 VAL A O 1
ATOM 592 N N . TRP A 1 74 ? 6.082 -3.837 -4.322 1.00 93.75 74 TRP A N 1
ATOM 593 C CA . TRP A 1 74 ? 7.002 -3.674 -5.443 1.00 93.75 74 TRP A CA 1
ATOM 594 C C . TRP A 1 74 ? 6.262 -3.465 -6.764 1.00 93.75 74 TRP A C 1
ATOM 596 O O . TRP A 1 74 ? 5.176 -3.997 -6.974 1.00 93.75 74 TRP A O 1
ATOM 606 N N . SER A 1 75 ? 6.916 -2.784 -7.705 1.00 89.19 75 SER A N 1
ATOM 607 C CA . SER A 1 75 ? 6.458 -2.435 -9.056 1.00 89.19 75 SER A CA 1
ATOM 608 C C . SER A 1 75 ? 5.411 -1.319 -9.144 1.00 89.19 75 SER A 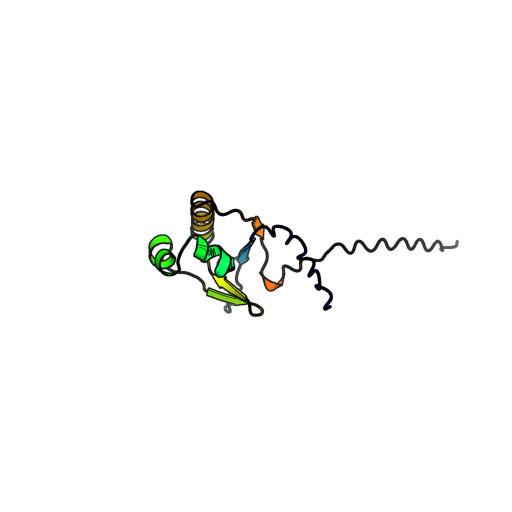C 1
ATOM 610 O O . SER A 1 75 ? 4.543 -1.139 -8.291 1.00 89.19 75 SER A O 1
ATOM 612 N N . VAL A 1 76 ? 5.438 -0.606 -10.272 1.00 89.25 76 VAL A N 1
ATOM 613 C CA . VAL A 1 76 ? 4.492 0.479 -10.587 1.00 89.25 76 VAL A CA 1
ATOM 614 C C . VAL A 1 76 ? 3.051 -0.030 -10.710 1.00 89.25 76 VAL A C 1
ATOM 616 O O . VAL A 1 76 ? 2.109 0.642 -10.274 1.00 89.25 76 VAL A O 1
ATOM 619 N N . ARG A 1 77 ? 2.861 -1.221 -11.293 1.00 92.62 77 ARG A N 1
ATOM 620 C CA . ARG A 1 77 ? 1.529 -1.796 -11.527 1.00 92.62 77 ARG A CA 1
ATOM 621 C C . ARG A 1 77 ? 0.840 -2.132 -10.207 1.00 92.62 77 ARG A C 1
ATOM 623 O O . ARG A 1 77 ? -0.296 -1.715 -9.988 1.00 92.62 77 ARG A O 1
ATOM 630 N N . VAL A 1 78 ? 1.536 -2.839 -9.319 1.00 94.88 78 VAL A N 1
ATOM 631 C CA . VAL A 1 78 ? 0.987 -3.235 -8.016 1.00 94.88 78 VAL A CA 1
ATOM 632 C C . VAL A 1 78 ? 0.840 -2.015 -7.104 1.00 94.88 78 VAL A C 1
ATOM 634 O O . VAL A 1 78 ? -0.198 -1.870 -6.463 1.00 94.88 78 VAL A O 1
ATOM 637 N N . ALA A 1 79 ? 1.780 -1.064 -7.136 1.00 95.00 79 ALA A N 1
ATOM 638 C CA . ALA A 1 79 ? 1.653 0.209 -6.422 1.00 95.00 79 ALA A CA 1
ATOM 639 C C . ALA A 1 79 ? 0.376 0.972 -6.813 1.00 95.00 79 ALA A C 1
ATOM 641 O O . ALA A 1 79 ? -0.362 1.451 -5.950 1.00 95.00 79 ALA A O 1
ATOM 642 N N . SER A 1 80 ? 0.068 1.035 -8.112 1.00 96.06 80 SER A N 1
ATOM 643 C CA . SER A 1 80 ? -1.156 1.671 -8.614 1.00 96.06 80 SER A CA 1
ATOM 644 C C . SER A 1 80 ? -2.419 0.957 -8.131 1.00 96.06 80 SER A C 1
ATOM 646 O O . SER A 1 80 ? -3.376 1.617 -7.723 1.00 96.06 80 SER A O 1
ATOM 648 N N . ARG A 1 81 ? -2.402 -0.382 -8.099 1.00 96.88 81 ARG A N 1
ATOM 649 C CA . ARG A 1 81 ? -3.495 -1.192 -7.544 1.00 96.88 81 ARG A CA 1
ATOM 650 C C . ARG A 1 81 ? -3.682 -0.947 -6.045 1.00 96.88 81 ARG A C 1
ATOM 652 O O . ARG A 1 81 ? -4.807 -0.727 -5.615 1.00 96.88 81 ARG A O 1
ATOM 659 N N . MET A 1 82 ? -2.601 -0.916 -5.268 1.00 97.12 82 MET A N 1
ATOM 660 C CA . MET A 1 82 ? -2.648 -0.622 -3.833 1.00 97.12 82 MET A CA 1
ATOM 661 C C . MET A 1 82 ? -3.257 0.761 -3.568 1.00 97.12 82 MET A C 1
ATOM 663 O O . MET A 1 82 ? -4.164 0.878 -2.749 1.00 97.12 82 MET A O 1
ATOM 667 N N . ARG A 1 83 ? -2.833 1.804 -4.303 1.00 97.44 83 ARG A N 1
ATOM 668 C CA . ARG A 1 83 ? -3.413 3.156 -4.168 1.00 97.44 83 ARG A CA 1
ATOM 669 C C . ARG A 1 83 ? -4.909 3.171 -4.458 1.00 97.44 83 ARG A C 1
ATOM 671 O O . ARG A 1 83 ? -5.653 3.858 -3.766 1.00 97.44 83 ARG A O 1
ATOM 678 N N . ARG A 1 84 ? -5.340 2.436 -5.485 1.00 97.94 84 ARG A N 1
ATOM 679 C CA . ARG A 1 84 ? -6.756 2.304 -5.831 1.00 97.94 84 ARG A CA 1
ATOM 680 C C . ARG A 1 84 ? -7.544 1.666 -4.685 1.00 97.94 84 ARG A C 1
ATOM 682 O O . ARG A 1 84 ? -8.500 2.279 -4.232 1.00 97.94 84 ARG A O 1
ATOM 689 N N . ILE A 1 85 ? -7.098 0.517 -4.176 1.00 97.62 85 ILE A N 1
ATOM 690 C CA . ILE A 1 85 ? -7.779 -0.201 -3.084 1.00 97.62 85 ILE A CA 1
ATOM 691 C C . ILE A 1 85 ? -7.848 0.658 -1.818 1.00 97.62 85 ILE A C 1
ATOM 693 O O . ILE A 1 85 ? -8.898 0.740 -1.192 1.00 97.62 85 ILE A O 1
ATOM 697 N N . LEU A 1 86 ? -6.760 1.346 -1.461 1.00 97.62 86 LEU A N 1
ATOM 698 C CA . LEU A 1 86 ? -6.755 2.258 -0.316 1.00 97.62 86 LEU A CA 1
ATOM 699 C C . LEU A 1 86 ? -7.824 3.352 -0.456 1.00 97.62 86 LEU A C 1
ATOM 701 O O . LEU A 1 86 ? -8.581 3.583 0.481 1.00 97.62 86 LEU A O 1
ATOM 705 N N . ARG A 1 87 ? -7.933 3.985 -1.631 1.00 97.75 87 ARG A N 1
ATOM 706 C CA . ARG A 1 87 ? -8.965 5.005 -1.894 1.00 97.75 87 ARG A CA 1
ATOM 707 C C . ARG A 1 87 ? -10.376 4.424 -1.876 1.00 97.75 87 ARG A C 1
ATOM 709 O O . ARG A 1 87 ? -11.260 5.026 -1.282 1.00 97.75 87 ARG A O 1
ATOM 716 N N . GLU A 1 88 ? -10.580 3.258 -2.490 1.00 98.06 88 GLU A N 1
ATOM 717 C CA . GLU A 1 88 ? -11.869 2.548 -2.483 1.00 98.06 88 GLU A CA 1
ATOM 718 C C . GLU A 1 88 ? -12.311 2.190 -1.056 1.00 98.06 88 GLU A C 1
ATOM 720 O O . GLU A 1 88 ? -13.501 2.206 -0.760 1.00 98.06 88 GLU A O 1
ATOM 725 N N . ARG A 1 89 ? -11.357 1.941 -0.150 1.00 97.50 89 ARG A N 1
ATOM 726 C CA . ARG A 1 89 ? -11.599 1.691 1.279 1.00 97.50 89 ARG A CA 1
ATOM 727 C C . ARG A 1 89 ? -11.642 2.969 2.135 1.00 97.50 89 ARG A C 1
ATOM 729 O O . ARG A 1 89 ? -11.662 2.879 3.357 1.00 97.50 89 ARG A O 1
ATOM 736 N N . GLY A 1 90 ? -11.670 4.152 1.519 1.00 96.69 90 GLY A N 1
ATOM 737 C CA . GLY A 1 90 ? -11.856 5.435 2.208 1.00 96.69 90 GLY A CA 1
ATOM 738 C C . GLY A 1 90 ? -10.578 6.094 2.735 1.00 96.69 90 GLY A C 1
ATOM 739 O O . GLY A 1 90 ? -10.655 7.094 3.450 1.00 96.69 90 GLY A O 1
ATOM 740 N N . ALA A 1 91 ? -9.395 5.584 2.386 1.00 96.12 91 ALA A N 1
ATOM 741 C CA . ALA A 1 91 ? -8.142 6.190 2.817 1.00 96.12 91 ALA A CA 1
ATOM 742 C C . ALA A 1 91 ? -7.878 7.522 2.095 1.00 96.12 91 ALA A C 1
ATOM 744 O O . ALA A 1 91 ? -7.915 7.604 0.865 1.00 96.12 91 ALA A O 1
ATOM 745 N N . SER A 1 92 ? -7.515 8.547 2.869 1.00 95.12 92 SER A N 1
ATOM 746 C CA . SER A 1 92 ? -7.035 9.840 2.370 1.00 95.12 92 SER A CA 1
ATOM 747 C C . SER A 1 92 ? -5.520 9.938 2.526 1.00 95.12 92 SER A C 1
ATOM 749 O O . SER A 1 92 ? -5.012 9.840 3.641 1.00 95.12 92 SER A O 1
ATOM 751 N N . PHE A 1 93 ? -4.797 10.126 1.421 1.00 94.88 93 PHE A N 1
ATOM 752 C CA . PHE A 1 93 ? -3.335 10.220 1.417 1.00 94.88 93 PHE A CA 1
ATOM 753 C C . PHE A 1 93 ? -2.811 11.005 0.212 1.00 94.88 93 PHE A C 1
ATOM 755 O O . PHE A 1 93 ? -3.489 11.128 -0.813 1.00 94.88 93 PHE A O 1
ATOM 762 N N . ILE A 1 94 ? -1.563 11.461 0.308 1.00 95.75 94 ILE A N 1
ATOM 763 C CA 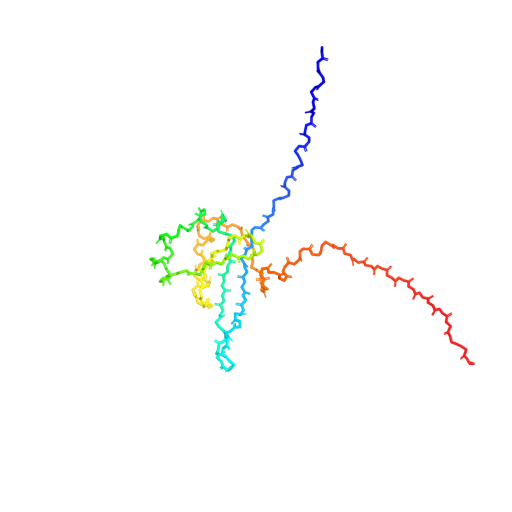. ILE A 1 94 ? -0.780 11.969 -0.825 1.00 95.75 94 ILE A CA 1
ATOM 764 C C . ILE A 1 94 ? 0.308 10.972 -1.226 1.00 95.75 94 ILE A C 1
ATOM 766 O O . ILE A 1 94 ? 0.739 10.144 -0.423 1.00 95.75 94 ILE A O 1
ATOM 770 N N . VAL A 1 95 ? 0.753 11.050 -2.481 1.00 94.69 95 VAL A N 1
ATOM 771 C CA . VAL A 1 95 ? 1.904 10.282 -2.969 1.00 94.69 95 VAL A CA 1
ATOM 772 C C . VAL A 1 95 ? 3.109 11.208 -3.041 1.00 94.69 95 VAL A C 1
ATOM 774 O O . VAL A 1 95 ? 3.033 12.267 -3.660 1.00 94.69 95 VAL A O 1
ATOM 777 N N . VAL A 1 96 ? 4.208 10.800 -2.421 1.00 93.88 96 VAL A N 1
ATOM 778 C CA . VAL A 1 96 ? 5.482 11.517 -2.406 1.00 93.88 96 VAL A CA 1
ATOM 779 C C . VAL A 1 96 ? 6.492 10.710 -3.214 1.00 93.88 96 VAL A C 1
ATOM 781 O O . VAL A 1 96 ? 6.748 9.552 -2.901 1.00 93.88 96 VAL A O 1
ATOM 784 N N . ASN A 1 97 ? 7.085 11.310 -4.246 1.00 90.31 97 ASN A N 1
ATOM 785 C CA . ASN A 1 97 ? 8.013 10.619 -5.152 1.00 90.31 97 ASN A CA 1
ATOM 786 C C . ASN A 1 97 ? 9.472 10.611 -4.649 1.00 90.31 97 ASN A C 1
ATOM 788 O O . ASN A 1 97 ? 10.392 10.748 -5.449 1.00 90.31 97 ASN A O 1
ATOM 792 N N . ASN A 1 98 ? 9.673 10.484 -3.334 1.00 88.19 98 ASN A N 1
ATOM 793 C CA . ASN A 1 98 ? 10.982 10.524 -2.673 1.00 88.19 98 ASN A CA 1
ATOM 794 C C . ASN A 1 98 ? 11.122 9.362 -1.686 1.00 88.19 98 ASN A C 1
ATOM 796 O O . ASN A 1 98 ? 10.121 8.761 -1.277 1.00 88.19 98 ASN A O 1
ATOM 800 N N . HIS A 1 99 ? 12.352 9.065 -1.264 1.00 87.06 99 HIS A N 1
ATOM 801 C CA . HIS A 1 99 ? 12.569 8.100 -0.191 1.00 87.06 99 HIS A CA 1
ATOM 802 C C . HIS A 1 99 ? 12.062 8.665 1.157 1.00 87.06 99 HIS A C 1
ATOM 804 O O . HIS A 1 99 ? 12.214 9.864 1.406 1.00 87.06 99 HIS A O 1
ATOM 810 N N . PRO A 1 100 ? 11.516 7.843 2.078 1.00 83.88 100 PRO A N 1
ATOM 811 C CA . PRO A 1 100 ? 11.058 8.312 3.392 1.00 83.88 100 PRO A CA 1
ATOM 812 C C . PRO A 1 100 ? 12.120 9.075 4.204 1.00 83.88 100 PRO A C 1
ATOM 814 O O . PRO A 1 100 ? 11.775 9.960 4.977 1.00 83.88 100 PRO A O 1
ATOM 817 N N . CYS A 1 101 ? 13.410 8.775 4.006 1.00 80.31 101 CYS A N 1
ATOM 818 C CA . CYS A 1 101 ? 14.515 9.489 4.666 1.00 80.31 101 CYS A CA 1
ATOM 819 C C . CYS A 1 101 ? 14.862 10.849 4.036 1.00 80.31 101 CYS A C 1
ATOM 821 O O . CYS A 1 101 ? 15.503 11.669 4.683 1.00 80.31 101 CYS A O 1
ATOM 823 N N . GLU A 1 102 ? 14.448 11.095 2.793 1.00 74.00 102 GLU A N 1
ATOM 824 C CA . GLU A 1 102 ? 14.679 12.359 2.080 1.00 74.00 102 GLU A CA 1
ATOM 825 C C . GLU A 1 102 ? 13.551 13.359 2.337 1.00 74.00 102 GLU A C 1
ATOM 827 O O . GLU A 1 102 ? 13.692 14.554 2.076 1.00 74.00 102 GLU A O 1
ATOM 832 N N . ASN A 1 103 ? 12.426 12.882 2.875 1.00 63.38 103 ASN A N 1
ATOM 833 C CA . ASN A 1 103 ? 11.271 13.710 3.155 1.00 63.38 103 ASN A CA 1
ATOM 834 C C . ASN A 1 103 ? 11.444 14.438 4.492 1.00 63.38 103 ASN A C 1
ATOM 836 O O . ASN A 1 103 ? 10.764 14.164 5.478 1.00 63.38 103 ASN A O 1
ATOM 840 N N . ASN A 1 104 ? 12.365 15.398 4.517 1.00 51.91 104 ASN A N 1
ATOM 841 C CA . ASN A 1 104 ? 12.326 16.440 5.526 1.00 51.91 104 ASN A CA 1
ATOM 842 C C . ASN A 1 104 ? 11.096 17.310 5.240 1.00 51.91 104 ASN A C 1
ATOM 844 O O . ASN A 1 104 ? 11.017 17.895 4.157 1.00 51.91 104 ASN A O 1
ATOM 848 N N . PRO A 1 105 ? 10.153 17.484 6.182 1.00 48.78 105 PRO A N 1
ATOM 849 C CA . PRO A 1 105 ? 9.328 18.673 6.173 1.00 48.78 105 PRO A CA 1
ATOM 850 C C . PRO A 1 105 ? 10.256 19.829 6.556 1.00 48.78 105 PRO A C 1
ATOM 852 O O . PRO A 1 105 ? 10.282 20.263 7.708 1.00 48.78 105 PRO A O 1
ATOM 855 N N . SER A 1 106 ? 11.074 20.299 5.610 1.00 43.97 106 SER A N 1
ATOM 856 C CA . SER A 1 106 ? 11.722 21.599 5.706 1.00 43.97 106 SER A CA 1
ATOM 857 C C . SER A 1 106 ? 10.601 22.628 5.749 1.00 43.97 106 SER A C 1
ATOM 859 O O . SER A 1 106 ? 10.093 23.123 4.746 1.00 43.97 106 SER A O 1
ATOM 861 N N . SER A 1 107 ? 10.166 22.874 6.980 1.00 41.84 107 SER A N 1
ATOM 862 C CA . SER A 1 107 ? 9.434 24.053 7.396 1.00 41.84 107 SER A CA 1
ATOM 863 C C . SER A 1 107 ? 10.129 25.256 6.774 1.00 41.84 107 SER A C 1
ATOM 865 O O . SER A 1 107 ? 11.359 25.320 6.775 1.00 41.84 107 SER A O 1
ATOM 867 N N . GLY A 1 108 ? 9.335 26.158 6.199 1.00 40.41 108 GLY A N 1
ATOM 868 C CA . GLY A 1 108 ? 9.816 27.314 5.460 1.00 40.41 108 GLY A CA 1
ATOM 869 C C . GLY A 1 108 ? 10.983 28.008 6.156 1.00 40.41 108 GLY A C 1
ATOM 870 O O . GLY A 1 108 ? 10.834 28.592 7.223 1.00 40.41 108 GLY A O 1
ATOM 871 N N . LEU A 1 109 ? 12.141 27.959 5.514 1.00 43.72 109 LEU A N 1
ATOM 872 C CA . LEU A 1 109 ? 13.239 28.879 5.749 1.00 43.72 109 LEU A CA 1
ATOM 873 C C . LEU A 1 109 ? 13.532 29.531 4.406 1.00 43.72 109 LEU A C 1
ATOM 875 O O . LEU A 1 109 ? 14.532 29.274 3.744 1.00 43.72 109 LEU A O 1
ATOM 879 N N . THR A 1 110 ? 12.599 30.388 3.991 1.00 43.75 110 THR A N 1
ATOM 880 C CA . THR A 1 110 ? 12.906 31.460 3.051 1.00 43.75 110 THR A CA 1
ATOM 881 C C . THR A 1 110 ? 13.831 32.422 3.791 1.00 43.75 110 THR A C 1
ATOM 883 O O . THR A 1 110 ? 13.385 33.382 4.414 1.00 43.75 110 THR A O 1
ATOM 886 N N . HIS A 1 111 ? 15.132 32.135 3.777 1.00 45.09 111 HIS A N 1
ATOM 887 C CA . HIS A 1 111 ? 16.149 33.141 4.044 1.00 45.09 111 HIS A CA 1
ATOM 888 C C . HIS A 1 111 ? 16.023 34.188 2.929 1.00 45.09 111 HIS A C 1
ATOM 890 O O . HIS A 1 111 ? 16.570 34.020 1.840 1.00 45.09 111 HIS A O 1
ATOM 896 N N . GLN A 1 112 ? 15.268 35.263 3.169 1.00 48.50 112 GLN A N 1
ATOM 897 C CA . GLN A 1 112 ? 15.450 36.494 2.406 1.00 48.50 112 GLN A CA 1
ATOM 898 C C . GLN A 1 112 ? 16.786 37.089 2.846 1.00 48.50 112 GLN A C 1
ATOM 900 O O . GLN A 1 112 ? 16.865 37.893 3.768 1.00 48.50 112 GLN A O 1
ATOM 905 N N . SER A 1 113 ? 17.861 36.632 2.212 1.00 49.34 113 SER A N 1
ATOM 906 C CA . SER A 1 113 ? 19.148 37.306 2.263 1.00 49.34 113 SER A CA 1
ATOM 907 C C . SER A 1 113 ? 19.134 38.409 1.206 1.00 49.34 113 SER A C 1
ATOM 909 O O . SER A 1 113 ? 19.674 38.237 0.118 1.00 49.34 113 SER A O 1
ATOM 911 N N . SER A 1 114 ? 18.495 39.544 1.504 1.00 47.97 114 SER A N 1
ATOM 912 C CA . SER A 1 114 ? 18.721 40.787 0.754 1.00 47.97 114 SER A CA 1
ATOM 913 C C . SER A 1 114 ? 20.026 41.413 1.236 1.00 47.97 114 SER A C 1
ATOM 915 O O . SER A 1 114 ? 20.043 42.368 2.005 1.00 47.97 114 SER A O 1
ATOM 917 N N . GLY A 1 115 ? 21.135 40.819 0.803 1.00 47.25 115 GLY A N 1
ATOM 918 C CA . GLY A 1 115 ? 22.432 41.473 0.791 1.00 47.25 115 GLY A CA 1
ATOM 919 C C . GLY A 1 115 ? 22.603 42.172 -0.549 1.00 47.25 115 GLY A C 1
ATOM 920 O O . GLY A 1 115 ? 23.080 41.554 -1.495 1.00 47.25 115 GLY A O 1
ATOM 921 N N . THR A 1 116 ? 22.230 43.447 -0.641 1.00 51.69 116 THR A N 1
ATOM 922 C CA . THR A 1 116 ? 22.682 44.296 -1.749 1.00 51.69 116 THR A CA 1
ATOM 923 C C . THR A 1 116 ? 23.946 45.005 -1.286 1.00 51.69 116 THR A C 1
ATOM 925 O O . THR A 1 116 ? 23.911 46.103 -0.739 1.00 51.69 116 THR A O 1
ATOM 928 N N . GLY A 1 117 ? 25.073 44.311 -1.437 1.00 45.06 117 GLY A N 1
ATOM 929 C CA . GLY A 1 117 ? 26.390 44.928 -1.419 1.00 45.06 117 GLY A CA 1
ATOM 930 C C . GLY A 1 117 ? 26.595 45.647 -2.745 1.00 45.06 117 GLY A C 1
ATOM 931 O O . GLY A 1 117 ? 26.954 45.026 -3.740 1.00 45.06 117 GLY A O 1
ATOM 932 N N . GLU A 1 118 ? 26.336 46.948 -2.762 1.00 50.72 118 GLU A N 1
ATOM 933 C CA . GLU A 1 118 ? 26.718 47.821 -3.863 1.00 50.72 118 GLU A CA 1
ATOM 934 C C . GLU A 1 118 ? 28.193 48.203 -3.686 1.00 50.72 118 GLU A C 1
ATOM 936 O O . GLU A 1 118 ? 28.555 48.932 -2.764 1.00 50.72 118 GLU A O 1
ATOM 941 N N . LYS A 1 119 ? 29.058 47.647 -4.538 1.00 49.81 119 LYS A N 1
ATOM 942 C CA . LYS A 1 119 ? 30.400 48.164 -4.835 1.00 49.81 119 LYS A CA 1
ATOM 943 C C . LYS A 1 119 ? 30.923 47.490 -6.096 1.00 49.81 119 LYS A C 1
ATOM 945 O O . LYS A 1 119 ? 31.302 46.331 -6.010 1.00 49.81 119 LYS A O 1
ATOM 950 N N . VAL A 1 120 ? 31.044 48.236 -7.195 1.00 49.97 120 VAL A N 1
ATOM 951 C CA . VAL A 1 120 ? 32.226 48.196 -8.076 1.00 49.97 120 VAL A CA 1
ATOM 952 C C . VAL A 1 120 ? 32.414 49.579 -8.714 1.00 49.97 120 VAL A C 1
ATOM 954 O O . VAL A 1 120 ? 31.502 50.127 -9.323 1.00 49.97 120 VAL A O 1
ATOM 957 N N . LEU A 1 121 ? 33.622 50.106 -8.514 1.00 51.38 121 LEU A N 1
ATOM 958 C CA . LEU A 1 121 ? 34.267 51.217 -9.213 1.00 51.38 121 LEU A CA 1
ATOM 959 C C . LEU A 1 121 ? 34.603 50.835 -10.660 1.00 51.38 121 LEU A C 1
ATOM 961 O O . LEU A 1 121 ? 35.099 49.730 -10.867 1.00 51.38 121 LEU A O 1
ATOM 965 N N . LEU A 1 122 ? 34.479 51.781 -11.592 1.00 54.00 122 LEU A N 1
ATOM 966 C CA . LEU A 1 122 ? 35.559 52.240 -12.482 1.00 54.00 122 LEU A CA 1
ATOM 967 C C . LEU A 1 122 ? 35.186 53.612 -13.052 1.00 54.00 122 LEU A C 1
ATOM 969 O O . LEU A 1 122 ? 34.027 53.761 -13.496 1.00 54.00 122 LEU A O 1
#

Secondary structure (DSSP, 8-state):
----------------EEEEEEE---SSTTS---EEEEEEHHHHTTTS-HHHHHHHHS--EEEEETTEEEEEEESHHHHHHHHHHHHHTT--EEEE-S-TTT--------------------

Radius of gyration: 21.74 Å; chains: 1; bounding box: 47×65×61 Å

Foldseek 3Di:
DDDDDPPPPDPPPPPAWEKEWEFDDDPDPPDDGKIWIKTFPVQLCVQANQVNCCVLPVHWDWDQDPNTIIIGHIHPVRRVVSVVSCVVSPGGHDYHHDDPVVPDPPDDDPPPPPPPPDDDDD

Sequence (122 aa):
MWPFSKNKLKPSQSKVEQLFLFKERMLKEGASQPSLQLGLRSFVEKYITEAEFEVLFGGYAARNISGEKYIGVWSVRVASRMRRILRERGASFIVVNNHPCENNPSSGLTHQSSGTGEKVLL